Protein AF-A0A2V1JV78-F1 (afdb_monomer)

Sequence (68 aa):
MDMVDAYYVVKVFTKGSKFGIGNGRIHKLCIKIDGKITARYDRGWDIMPAEDDMATQNLITFLMLTYS

Solvent-accessible surface area (backbone atoms only — not comparable to full-atom values): 3946 Å² total; per-residue (Å²): 133,82,89,74,56,75,49,75,51,73,43,70,52,97,58,54,36,93,47,14,62,93,44,29,18,45,37,30,42,39,35,23,52,73,84,40,80,50,29,28,33,71,63,49,71,79,37,67,61,55,93,85,41,57,70,61,51,51,50,51,51,52,50,51,67,73,48,104

Secondary structure (DSSP, 8-state):
-----EEEEEEE-SS--TTSGGGSSEEEEEEEETTEEEEEEESSEEEPPPTT-HHHHHHHHHHHHHT-

Radius of gyration: 11.69 Å; Cα contacts (8 Å, |Δi|>4): 121; chains: 1; bounding box: 34×21×26 Å

Foldseek 3Di:
DDDKDKDKDWDFDPAFDLQADVSFGTNWMWMDTNNHTQWTGHSHTPHDHDPPPVVVVVVVVVVRVVRD

InterPro domains:
  IPR056095 Domain of unknown function DUF7678 [PF24726] (5-61)

Mean predicted aligned error: 2.59 Å

pLDDT: mean 95.7, std 5.67, range [62.31, 98.75]

Organism: Eubacterium ramulus (NCBI:txid39490)

Nearest PDB structures (foldseek):
  6oor-assembly1_A  TM=3.707E-01  e=2.024E+00  Mus musculus
  5fkp-assembly1_A  TM=4.309E-01  e=3.787E+00  Mus musculus
  3tvm-assembly2_E  TM=3.797E-01  e=6.252E+00  Mus musculus

Structure (mmCIF, N/CA/C/O backbone):
data_AF-A0A2V1JV78-F1
#
_entry.id   AF-A0A2V1JV78-F1
#
loop_
_atom_site.group_PDB
_atom_site.id
_atom_site.type_symbol
_atom_site.label_atom_id
_atom_site.label_alt_id
_atom_site.label_comp_id
_atom_site.label_asym_id
_atom_site.label_entity_id
_atom_site.label_seq_id
_atom_site.pdbx_PDB_ins_code
_atom_site.Cartn_x
_atom_site.Cartn_y
_atom_site.Cartn_z
_atom_site.occupancy
_atom_site.B_iso_or_equiv
_atom_site.auth_seq_id
_atom_site.auth_comp_id
_atom_site.auth_asym_id
_atom_site.auth_atom_id
_atom_site.pdbx_PDB_model_num
ATOM 1 N N . MET A 1 1 ? 23.421 -1.110 -2.418 1.00 62.31 1 MET A N 1
ATOM 2 C CA . MET A 1 1 ? 21.977 -0.848 -2.306 1.00 62.31 1 MET A CA 1
ATOM 3 C C . MET A 1 1 ? 21.723 0.325 -3.206 1.00 62.31 1 MET A C 1
ATOM 5 O O . MET A 1 1 ? 22.181 1.417 -2.890 1.00 62.31 1 MET A O 1
ATOM 9 N N . ASP A 1 2 ? 21.148 0.057 -4.366 1.00 76.50 2 ASP A N 1
ATOM 10 C CA . ASP A 1 2 ? 20.870 1.110 -5.331 1.00 76.50 2 ASP A CA 1
ATOM 11 C C . ASP A 1 2 ? 19.763 2.003 -4.764 1.00 76.50 2 ASP A C 1
ATOM 13 O O . ASP A 1 2 ? 18.845 1.520 -4.094 1.00 76.50 2 ASP A O 1
ATOM 17 N N . MET A 1 3 ? 19.903 3.316 -4.943 1.00 85.56 3 MET A N 1
ATOM 18 C CA . MET A 1 3 ? 18.818 4.238 -4.625 1.00 85.56 3 MET A CA 1
ATOM 19 C C . MET A 1 3 ? 17.678 3.994 -5.610 1.00 85.56 3 MET A C 1
ATOM 21 O O . MET A 1 3 ? 17.914 3.933 -6.814 1.00 85.56 3 MET A O 1
ATOM 25 N N . VAL A 1 4 ? 16.466 3.867 -5.078 1.00 90.75 4 VAL A N 1
ATOM 26 C CA . VAL A 1 4 ? 15.232 3.726 -5.857 1.00 90.75 4 VAL A CA 1
ATOM 27 C C . VAL A 1 4 ? 14.381 4.975 -5.692 1.00 90.75 4 VAL A C 1
ATOM 29 O O . VAL A 1 4 ? 14.334 5.561 -4.604 1.00 90.75 4 VAL A O 1
ATOM 32 N N . ASP A 1 5 ? 13.671 5.356 -6.749 1.00 95.62 5 ASP A N 1
ATOM 33 C CA . ASP A 1 5 ? 12.752 6.487 -6.693 1.00 95.62 5 ASP A CA 1
ATOM 34 C C . ASP A 1 5 ? 11.403 6.021 -6.144 1.00 95.62 5 ASP A C 1
ATOM 36 O O . ASP A 1 5 ? 10.682 5.236 -6.768 1.00 95.62 5 ASP A O 1
ATOM 40 N N . ALA A 1 6 ? 11.042 6.523 -4.963 1.00 96.94 6 ALA A N 1
ATOM 41 C CA . ALA A 1 6 ? 9.811 6.156 -4.278 1.00 96.94 6 ALA A CA 1
ATOM 42 C C . ALA A 1 6 ? 8.819 7.324 -4.226 1.00 96.94 6 ALA A C 1
ATOM 44 O O . ALA A 1 6 ? 9.113 8.400 -3.706 1.00 96.94 6 ALA A O 1
ATOM 45 N N . TYR A 1 7 ? 7.595 7.076 -4.687 1.00 98.06 7 TYR A N 1
ATOM 46 C CA . TYR A 1 7 ? 6.465 7.990 -4.537 1.00 98.06 7 TYR A CA 1
ATOM 47 C C . TYR A 1 7 ? 5.331 7.285 -3.812 1.00 98.06 7 TYR A C 1
ATOM 49 O O . TYR A 1 7 ? 4.964 6.163 -4.161 1.00 98.06 7 TYR A O 1
ATOM 57 N N . TYR A 1 8 ? 4.715 7.957 -2.844 1.00 98.19 8 TYR A N 1
ATOM 58 C CA . TYR A 1 8 ? 3.539 7.425 -2.171 1.00 98.19 8 TYR A CA 1
ATOM 59 C C . TYR A 1 8 ? 2.464 8.484 -1.965 1.00 98.19 8 TYR A C 1
ATOM 61 O O . TYR A 1 8 ? 2.735 9.677 -1.845 1.00 98.19 8 TYR A O 1
ATOM 69 N N . VAL A 1 9 ? 1.222 8.016 -1.899 1.00 98.44 9 VAL A N 1
ATOM 7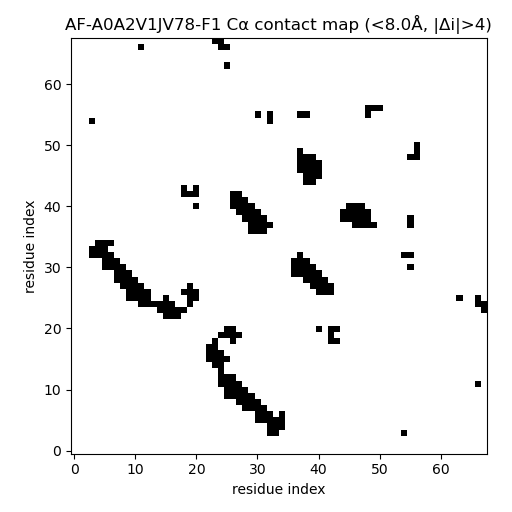0 C CA . VAL A 1 9 ? 0.075 8.796 -1.438 1.00 98.44 9 VAL A CA 1
ATOM 71 C C . VAL A 1 9 ? -0.674 7.960 -0.416 1.00 98.44 9 VAL A C 1
ATOM 73 O O . VAL A 1 9 ? -0.984 6.792 -0.663 1.00 98.44 9 VAL A O 1
ATOM 76 N N . VAL A 1 10 ? -0.991 8.573 0.721 1.00 98.06 10 VAL A N 1
ATOM 77 C CA . VAL A 1 10 ? -1.771 7.957 1.796 1.00 98.06 10 VAL A CA 1
ATOM 78 C C . VAL A 1 10 ? -2.967 8.823 2.155 1.00 98.06 10 VAL A C 1
ATOM 80 O O . VAL A 1 10 ? -2.876 10.048 2.210 1.00 98.06 10 VAL A O 1
ATOM 83 N N . LYS A 1 11 ? -4.101 8.178 2.438 1.00 97.94 11 LYS A N 1
ATOM 84 C CA . LYS A 1 11 ? -5.240 8.817 3.099 1.00 97.94 11 LYS A CA 1
ATOM 85 C C . LYS A 1 11 ? -5.354 8.269 4.512 1.00 97.94 11 LYS A C 1
ATOM 87 O O . LYS A 1 11 ? -5.745 7.115 4.701 1.00 97.94 11 LYS A O 1
ATOM 92 N N . VAL A 1 12 ? -5.032 9.117 5.481 1.00 97.75 12 VAL A N 1
ATOM 93 C CA . VAL A 1 12 ? -4.994 8.775 6.904 1.00 97.75 12 VAL A CA 1
ATOM 94 C C . VAL A 1 12 ? -6.181 9.412 7.617 1.00 97.75 12 VAL A C 1
ATOM 96 O O . VAL A 1 12 ? -6.533 10.559 7.347 1.00 97.75 12 VAL A O 1
ATOM 99 N N . PHE A 1 13 ? -6.805 8.666 8.523 1.00 96.12 13 PHE A N 1
ATOM 100 C CA . PHE A 1 13 ? -7.887 9.148 9.376 1.00 96.12 13 PHE A CA 1
ATOM 101 C C . PHE A 1 13 ? -7.405 9.360 10.817 1.00 96.12 13 PHE A C 1
ATOM 103 O O . PHE A 1 13 ? -6.336 8.906 11.231 1.00 96.12 13 PHE A O 1
ATOM 110 N N . THR A 1 14 ? -8.192 10.086 11.610 1.00 96.12 14 THR A N 1
ATO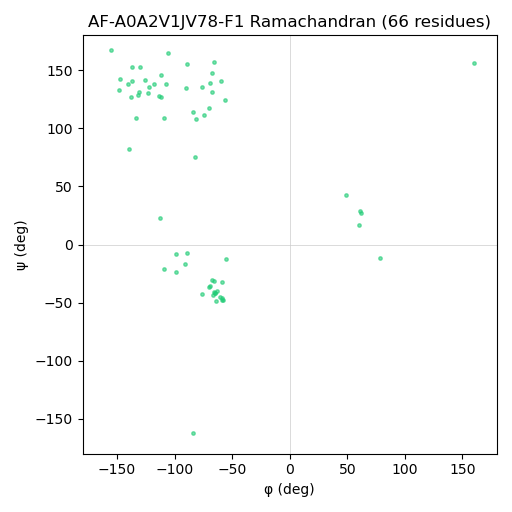M 111 C CA . THR A 1 14 ? -7.860 10.376 13.014 1.00 96.12 14 THR A CA 1
ATOM 112 C C . THR A 1 14 ? -7.885 9.131 13.897 1.00 96.12 14 THR A C 1
ATOM 114 O O . THR A 1 14 ? -7.124 9.060 14.854 1.00 96.12 14 THR A O 1
ATOM 117 N N . LYS A 1 15 ? -8.730 8.147 13.574 1.00 96.06 15 LYS A N 1
ATOM 118 C CA . LYS A 1 15 ? -8.865 6.879 14.300 1.00 96.06 15 LYS A CA 1
ATOM 119 C C . LYS A 1 15 ? -8.811 5.703 13.337 1.00 96.06 15 LYS A C 1
ATOM 121 O O . LYS A 1 15 ? -9.185 5.845 12.172 1.00 96.06 15 LYS A O 1
ATOM 126 N N . GLY A 1 16 ? -8.364 4.558 13.848 1.00 96.69 16 GLY A N 1
ATOM 127 C CA . GLY A 1 16 ? -8.414 3.304 13.112 1.00 96.69 16 GLY A CA 1
ATOM 128 C C . GLY A 1 16 ? -9.846 2.838 12.863 1.00 96.69 16 GLY A C 1
ATOM 129 O O . GLY A 1 16 ? -10.781 3.240 13.562 1.00 96.69 16 GLY A O 1
ATOM 130 N N . SER A 1 17 ? -10.034 2.011 11.841 1.00 95.62 17 SER A N 1
ATOM 131 C CA . SER A 1 17 ? -11.338 1.429 11.525 1.00 95.62 17 SER A CA 1
ATOM 132 C C . SER A 1 17 ? -11.193 0.127 10.751 1.00 95.62 17 SER A C 1
ATOM 134 O O . SER A 1 17 ? -10.145 -0.128 10.170 1.00 95.62 17 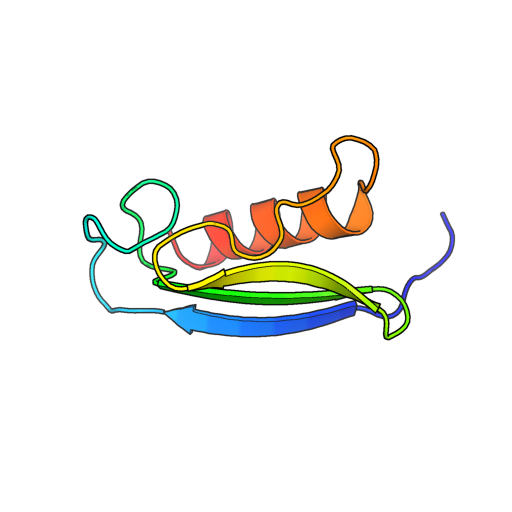SER A O 1
ATOM 136 N N . LYS A 1 18 ? -12.287 -0.636 10.623 1.00 96.12 18 LYS A N 1
ATOM 137 C CA . LYS A 1 18 ? -12.357 -1.859 9.795 1.00 96.12 18 LYS A CA 1
ATOM 138 C C . LYS A 1 18 ? -11.964 -1.680 8.319 1.00 96.12 18 LYS A C 1
ATOM 140 O O . LYS A 1 18 ? -11.847 -2.655 7.591 1.00 96.12 18 LYS A O 1
ATOM 145 N N . PHE A 1 19 ? -11.858 -0.434 7.863 1.00 95.25 19 PHE A N 1
ATOM 146 C CA . PHE A 1 19 ? -11.482 -0.069 6.501 1.00 95.25 19 PHE A CA 1
ATOM 147 C C . PHE A 1 19 ? -10.010 0.309 6.357 1.00 95.25 19 PHE A C 1
ATOM 149 O O . PHE A 1 19 ? -9.565 0.558 5.239 1.00 95.25 19 PHE A O 1
ATOM 156 N N . GLY A 1 20 ? -9.284 0.431 7.466 1.00 96.56 20 GLY A N 1
ATOM 157 C CA . GLY A 1 20 ? -7.857 0.687 7.443 1.00 96.56 20 GLY A CA 1
ATOM 158 C C . GLY A 1 20 ? -7.048 -0.601 7.401 1.00 96.56 20 GLY A C 1
ATOM 159 O O . GLY A 1 20 ? -7.491 -1.651 7.873 1.00 96.56 20 GLY A O 1
ATOM 160 N N . ILE A 1 21 ? -5.829 -0.504 6.872 1.00 96.31 21 ILE A N 1
ATOM 161 C CA . ILE A 1 21 ? -4.869 -1.613 6.883 1.00 96.31 21 ILE A CA 1
ATOM 162 C C . ILE A 1 21 ? -4.654 -2.056 8.336 1.00 96.31 21 ILE A C 1
ATOM 164 O O . ILE A 1 21 ? -4.345 -1.231 9.196 1.00 96.31 21 ILE A O 1
ATOM 168 N N . GLY A 1 22 ? -4.867 -3.343 8.624 1.00 94.50 22 GLY A N 1
ATOM 169 C CA . GLY A 1 22 ? -4.745 -3.890 9.982 1.00 94.50 22 GLY A CA 1
ATOM 170 C C . GLY A 1 22 ? -5.714 -3.273 10.999 1.00 94.50 22 GLY A C 1
ATOM 171 O O . GLY A 1 22 ? -5.379 -3.174 12.173 1.00 94.50 22 GLY A O 1
ATOM 172 N N . ASN A 1 23 ? -6.886 -2.805 10.557 1.00 95.88 23 ASN A N 1
ATOM 173 C CA . ASN A 1 23 ? -7.816 -1.982 11.341 1.00 95.88 23 ASN A CA 1
ATOM 174 C C . ASN A 1 23 ? -7.229 -0.635 11.825 1.00 95.88 23 ASN A C 1
ATOM 176 O O . ASN A 1 23 ? -7.777 0.006 12.725 1.00 95.88 23 ASN A O 1
ATOM 180 N N . GLY A 1 24 ? -6.116 -0.202 11.227 1.00 96.12 24 GLY A N 1
ATOM 181 C CA . GLY A 1 24 ? -5.402 1.030 11.542 1.00 96.12 24 GLY A CA 1
ATOM 182 C C . GLY A 1 24 ? -5.966 2.260 10.831 1.00 96.12 24 GLY A C 1
ATOM 183 O O . GLY A 1 24 ? -7.100 2.276 10.352 1.00 96.12 24 GLY A O 1
ATOM 184 N N . ARG A 1 25 ? -5.169 3.332 10.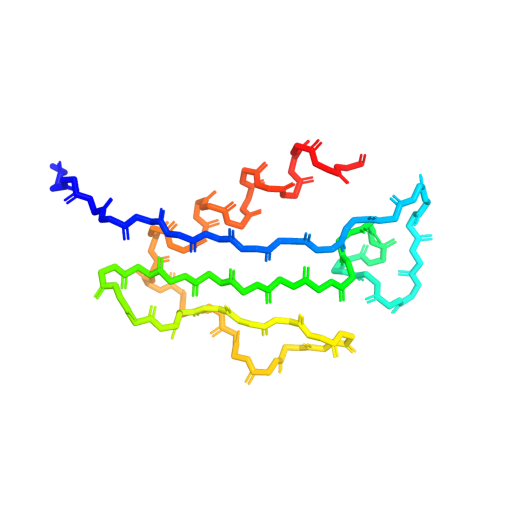779 1.00 97.69 25 ARG A N 1
ATOM 185 C CA . ARG A 1 25 ? -5.607 4.669 10.332 1.00 97.69 25 ARG A CA 1
ATOM 186 C C . ARG A 1 25 ? -5.418 4.933 8.838 1.00 97.69 25 ARG A C 1
ATOM 188 O O . ARG A 1 25 ? -6.018 5.869 8.308 1.00 97.69 25 ARG A O 1
ATOM 195 N N . ILE A 1 26 ? -4.602 4.137 8.147 1.00 97.81 26 ILE A N 1
ATOM 196 C CA . ILE A 1 26 ? -4.370 4.260 6.700 1.00 97.81 26 ILE A CA 1
ATOM 197 C C . ILE A 1 26 ? -5.511 3.566 5.956 1.00 97.81 26 ILE A C 1
ATOM 199 O O . ILE A 1 26 ? -5.594 2.342 5.945 1.00 97.81 26 ILE A O 1
ATOM 203 N N . HIS A 1 27 ? -6.396 4.345 5.335 1.00 96.75 27 HIS A N 1
ATOM 204 C CA . HIS A 1 27 ? -7.571 3.827 4.618 1.00 96.75 27 HIS A CA 1
ATOM 205 C C . HIS A 1 27 ? -7.357 3.726 3.108 1.00 96.75 27 HIS A C 1
ATOM 207 O O . HIS A 1 27 ? -8.062 2.975 2.436 1.00 96.75 27 HIS A O 1
ATOM 213 N N . LYS A 1 28 ? -6.422 4.512 2.562 1.00 98.25 28 LYS A N 1
ATOM 214 C CA . LYS A 1 28 ? -5.972 4.385 1.175 1.00 98.25 28 LYS A CA 1
ATOM 215 C C . LYS A 1 28 ? -4.462 4.512 1.100 1.00 98.25 28 LYS A C 1
ATOM 217 O O . LYS A 1 28 ? -3.896 5.361 1.788 1.00 98.25 28 LYS A O 1
ATOM 222 N N . LEU A 1 29 ? -3.850 3.708 0.243 1.00 98.38 29 LEU A N 1
ATOM 223 C CA . LEU A 1 29 ? -2.417 3.700 -0.022 1.00 98.38 29 LEU A CA 1
ATOM 224 C C . LEU A 1 29 ? -2.193 3.493 -1.519 1.00 98.38 29 LEU A C 1
ATOM 226 O O . LEU A 1 29 ? -2.840 2.651 -2.134 1.00 98.38 29 LEU A O 1
ATOM 230 N N . CYS A 1 30 ? -1.256 4.229 -2.101 1.00 98.69 30 CYS A N 1
ATOM 231 C CA . CYS A 1 30 ? -0.664 3.901 -3.391 1.00 98.69 30 CYS A CA 1
ATOM 232 C C . CYS A 1 30 ? 0.835 4.152 -3.288 1.00 98.69 30 CYS A C 1
ATOM 234 O O . CYS A 1 30 ? 1.233 5.254 -2.915 1.00 98.69 30 CYS A O 1
ATOM 236 N N . ILE A 1 31 ? 1.639 3.155 -3.641 1.00 98.62 31 ILE A N 1
ATOM 237 C CA . ILE A 1 31 ? 3.098 3.242 -3.697 1.00 98.62 31 ILE A CA 1
A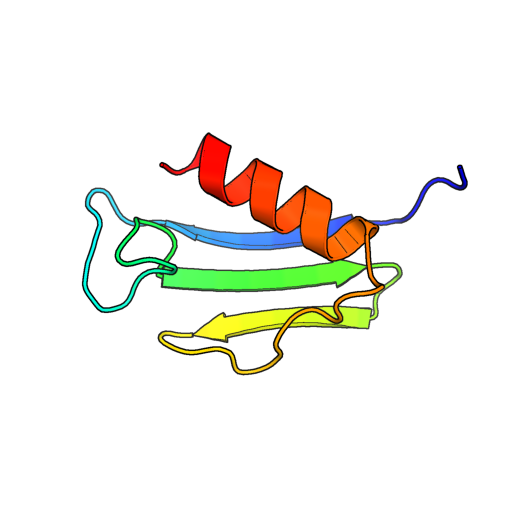TOM 238 C C . ILE A 1 31 ? 3.536 3.009 -5.134 1.00 98.62 31 ILE A C 1
ATOM 240 O O . ILE A 1 31 ? 2.993 2.140 -5.823 1.00 98.62 31 ILE A O 1
ATOM 244 N N . LYS A 1 32 ? 4.507 3.805 -5.577 1.00 98.56 32 LYS A N 1
ATOM 245 C CA . LYS A 1 32 ? 5.246 3.590 -6.809 1.00 98.56 32 LYS A CA 1
ATOM 246 C C . LYS A 1 32 ? 6.737 3.515 -6.517 1.00 98.56 32 LYS A C 1
ATOM 248 O O . LYS A 1 32 ? 7.254 4.427 -5.875 1.00 98.56 32 LYS A O 1
ATOM 253 N N . ILE A 1 33 ? 7.387 2.481 -7.037 1.00 97.75 33 ILE A N 1
ATOM 254 C CA . ILE A 1 33 ? 8.844 2.332 -7.069 1.00 97.75 33 ILE A CA 1
ATOM 255 C C . ILE A 1 33 ? 9.268 2.386 -8.533 1.00 97.75 33 ILE A C 1
ATOM 257 O O . ILE A 1 33 ? 8.660 1.713 -9.370 1.00 97.75 33 ILE A O 1
ATOM 261 N N . ASP A 1 34 ? 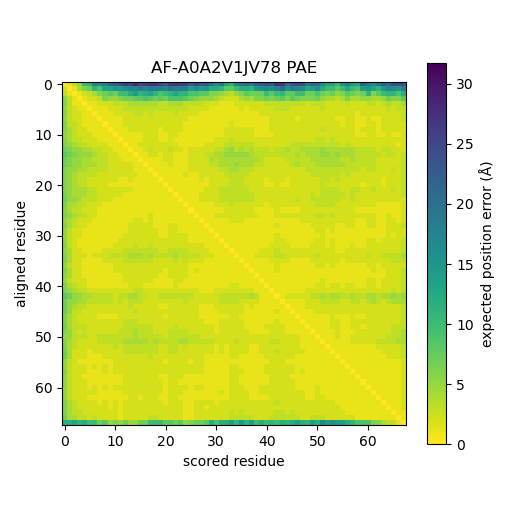10.225 3.254 -8.854 1.00 96.25 34 ASP A N 1
ATOM 262 C CA . ASP A 1 34 ? 10.728 3.487 -10.215 1.00 96.25 34 ASP A CA 1
ATOM 263 C C . ASP A 1 34 ? 9.588 3.704 -11.232 1.00 96.25 34 ASP A C 1
ATOM 265 O O . ASP A 1 34 ? 9.535 3.149 -12.330 1.00 96.25 34 ASP A O 1
ATOM 269 N N . GLY A 1 35 ? 8.587 4.487 -10.813 1.00 96.69 35 GLY A N 1
ATOM 270 C CA . GLY A 1 35 ? 7.403 4.831 -11.606 1.00 96.69 35 GLY A CA 1
ATOM 271 C C . GLY A 1 35 ? 6.316 3.749 -11.696 1.00 96.69 35 GLY A C 1
ATOM 272 O O . GLY A 1 35 ? 5.186 4.065 -12.089 1.00 96.69 35 GLY A O 1
ATOM 273 N N . LYS A 1 36 ? 6.584 2.505 -11.279 1.00 97.62 36 LYS A N 1
ATOM 274 C CA . LYS A 1 36 ? 5.627 1.387 -11.313 1.00 97.62 36 LYS A CA 1
ATOM 275 C C . LYS A 1 36 ? 4.830 1.301 -10.017 1.00 97.62 36 LYS A C 1
ATOM 277 O O . LYS A 1 36 ? 5.405 1.358 -8.941 1.00 97.62 36 LYS A O 1
ATOM 282 N N . ILE A 1 37 ? 3.508 1.114 -10.103 1.00 98.56 37 ILE A N 1
ATOM 283 C CA . ILE A 1 37 ? 2.683 0.853 -8.912 1.00 98.56 37 ILE A CA 1
ATOM 284 C C . ILE A 1 37 ? 3.007 -0.545 -8.385 1.00 98.56 37 ILE A C 1
ATOM 286 O O . ILE A 1 37 ? 2.760 -1.533 -9.075 1.00 98.56 37 ILE A O 1
ATOM 290 N N . THR A 1 38 ? 3.527 -0.609 -7.165 1.00 98.62 38 THR A N 1
ATOM 291 C CA . THR A 1 38 ? 3.934 -1.855 -6.497 1.00 98.6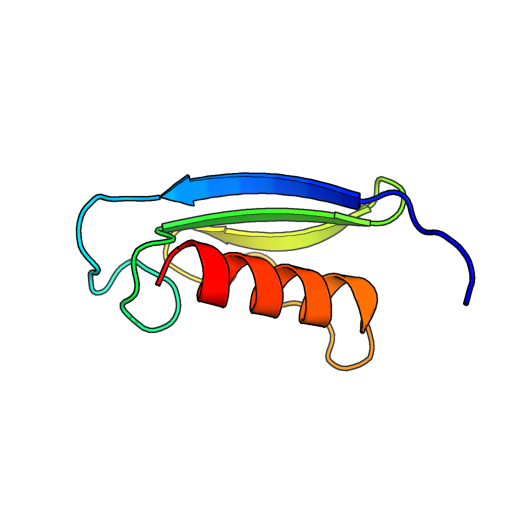2 38 THR A CA 1
ATOM 292 C C . THR A 1 38 ? 3.013 -2.232 -5.341 1.00 98.62 38 THR A C 1
ATOM 294 O O . THR A 1 38 ? 2.920 -3.402 -4.989 1.00 98.62 38 THR A O 1
ATOM 297 N N . ALA A 1 39 ? 2.271 -1.269 -4.787 1.00 98.69 39 ALA A N 1
ATOM 298 C CA . ALA A 1 39 ? 1.210 -1.534 -3.823 1.00 98.69 39 ALA A CA 1
ATOM 299 C C . ALA A 1 39 ? 0.067 -0.527 -3.952 1.00 98.69 39 ALA A C 1
ATOM 301 O O . ALA A 1 39 ? 0.281 0.674 -4.163 1.00 98.69 39 ALA A O 1
ATOM 302 N N . ARG A 1 40 ? -1.164 -1.009 -3.780 1.00 98.75 40 ARG A N 1
ATOM 303 C CA . ARG A 1 40 ? -2.366 -0.180 -3.724 1.00 98.75 40 ARG A CA 1
ATOM 304 C C . ARG A 1 40 ? -3.411 -0.792 -2.801 1.00 98.75 40 ARG A C 1
ATOM 306 O O . ARG A 1 40 ? -3.727 -1.973 -2.907 1.00 98.75 40 ARG A O 1
ATOM 313 N N . TYR A 1 41 ? -3.969 0.044 -1.935 1.00 98.44 41 TYR A N 1
ATOM 314 C CA . TYR A 1 41 ? -5.025 -0.318 -1.002 1.00 98.44 41 TYR A CA 1
ATOM 315 C C . TYR A 1 41 ? -6.158 0.713 -1.056 1.00 98.44 41 TYR A C 1
ATOM 317 O O . TYR A 1 41 ? -5.908 1.910 -0.882 1.00 98.44 41 TYR A O 1
ATOM 325 N N . ASP A 1 42 ? -7.397 0.257 -1.230 1.00 97.31 42 ASP A N 1
ATOM 326 C CA . ASP A 1 42 ? -8.628 1.041 -1.066 1.00 97.31 42 ASP A CA 1
ATOM 327 C C . ASP A 1 42 ? -9.683 0.169 -0.373 1.00 97.31 42 ASP A C 1
ATOM 329 O O . ASP A 1 42 ? -10.551 -0.422 -1.011 1.00 97.31 42 ASP A O 1
ATOM 333 N N . ARG A 1 43 ? -9.599 0.091 0.966 1.00 90.81 43 ARG A N 1
ATOM 334 C CA . ARG A 1 43 ? -10.463 -0.762 1.817 1.00 90.81 43 ARG A CA 1
ATOM 335 C C . ARG A 1 43 ? -10.314 -2.265 1.527 1.00 90.81 43 ARG A C 1
ATOM 337 O O . ARG A 1 43 ? -11.237 -3.045 1.740 1.00 90.81 43 ARG A O 1
ATOM 344 N N . GLY A 1 44 ? -9.139 -2.642 1.042 1.00 94.69 44 GLY A N 1
ATOM 345 C CA . GLY A 1 44 ? -8.756 -3.956 0.543 1.00 94.69 44 GLY A CA 1
ATOM 346 C C . GLY A 1 44 ? -7.526 -3.786 -0.349 1.00 94.69 44 GLY A C 1
ATOM 347 O O . GLY A 1 44 ? -7.279 -2.684 -0.842 1.00 94.69 44 GLY A O 1
ATOM 348 N N . TRP A 1 45 ? -6.724 -4.837 -0.516 1.00 97.25 45 TRP A N 1
ATOM 349 C CA . TRP A 1 45 ? -5.578 -4.788 -1.425 1.00 97.25 45 TRP A CA 1
ATOM 350 C C . TRP A 1 45 ? -6.067 -4.860 -2.871 1.00 97.25 45 TRP A C 1
ATOM 352 O O . TRP A 1 45 ? -6.548 -5.903 -3.303 1.00 97.25 45 TRP A O 1
ATOM 362 N N . ASP A 1 46 ? -5.916 -3.761 -3.610 1.00 98.12 46 ASP A N 1
ATOM 363 C CA . ASP A 1 46 ? -6.076 -3.762 -5.069 1.00 98.12 46 ASP A CA 1
ATOM 364 C C . ASP A 1 46 ? -4.832 -4.380 -5.719 1.00 98.12 46 ASP A C 1
ATOM 366 O O . AS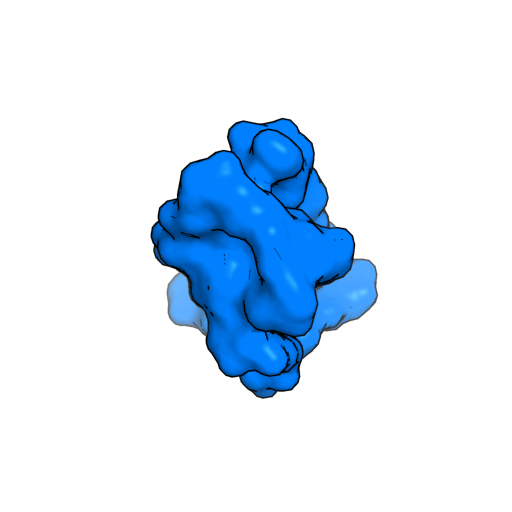P A 1 46 ? -4.916 -5.162 -6.662 1.00 98.12 46 ASP A O 1
ATOM 370 N N . ILE A 1 47 ? -3.661 -4.003 -5.195 1.00 98.50 47 ILE A N 1
ATOM 371 C CA . ILE A 1 47 ? -2.356 -4.555 -5.549 1.00 98.50 47 ILE A CA 1
ATOM 372 C C . ILE A 1 47 ? -1.636 -4.817 -4.233 1.00 98.50 47 ILE A C 1
ATOM 374 O O . ILE A 1 47 ? -1.256 -3.878 -3.528 1.00 98.50 47 ILE A O 1
ATOM 378 N N . MET A 1 48 ? -1.481 -6.093 -3.897 1.00 97.50 48 MET A N 1
ATOM 379 C CA . MET A 1 48 ? -0.700 -6.518 -2.743 1.00 97.50 48 MET A CA 1
ATOM 380 C C . MET A 1 48 ? 0.796 -6.399 -3.081 1.00 97.50 48 MET A C 1
ATOM 382 O O . MET A 1 48 ? 1.179 -6.782 -4.189 1.00 97.50 48 MET A O 1
ATOM 386 N N . PRO A 1 49 ? 1.636 -5.855 -2.180 1.00 97.50 49 PRO A N 1
ATOM 387 C CA . PRO A 1 49 ? 3.080 -5.821 -2.397 1.00 97.50 49 PRO A CA 1
ATOM 388 C C . PRO A 1 49 ? 3.631 -7.242 -2.554 1.00 97.50 49 PRO A C 1
ATOM 390 O O . PRO A 1 49 ? 3.208 -8.151 -1.836 1.00 97.50 49 PRO A O 1
ATOM 393 N N . ALA A 1 50 ? 4.582 -7.428 -3.468 1.00 97.62 50 ALA A N 1
ATOM 394 C CA . ALA A 1 50 ? 5.280 -8.701 -3.610 1.00 97.62 50 ALA A CA 1
ATOM 395 C C . ALA A 1 50 ? 6.160 -8.976 -2.378 1.00 97.62 50 ALA A C 1
ATOM 397 O O . ALA A 1 50 ? 6.664 -8.044 -1.746 1.00 97.62 50 ALA A O 1
ATOM 398 N N . GLU A 1 51 ? 6.329 -10.246 -2.012 1.00 96.50 51 GLU A N 1
ATOM 399 C CA . GLU A 1 51 ? 7.122 -10.638 -0.836 1.00 96.50 51 GLU A CA 1
ATOM 400 C C . GLU A 1 51 ? 8.612 -10.308 -1.000 1.00 96.50 51 GLU A C 1
ATOM 402 O O . GLU A 1 51 ? 9.281 -9.976 -0.025 1.00 96.50 51 GLU A O 1
ATOM 407 N N . ASP A 1 52 ? 9.117 -10.346 -2.232 1.00 97.00 52 ASP A N 1
ATOM 408 C CA . ASP A 1 52 ? 10.502 -10.051 -2.597 1.00 97.00 52 ASP A CA 1
ATOM 409 C C . ASP A 1 52 ? 10.757 -8.565 -2.924 1.00 97.00 52 ASP A C 1
ATOM 411 O O . ASP A 1 52 ? 11.911 -8.146 -3.043 1.00 97.00 52 ASP A O 1
ATOM 415 N N . ASP A 1 53 ? 9.712 -7.731 -2.996 1.00 96.62 53 ASP A N 1
ATOM 416 C CA . ASP A 1 53 ? 9.836 -6.281 -3.187 1.00 96.62 53 ASP A CA 1
ATOM 417 C C . ASP A 1 53 ? 10.120 -5.567 -1.855 1.00 96.62 53 ASP A C 1
ATOM 419 O O . ASP A 1 53 ? 9.269 -4.906 -1.248 1.00 96.62 53 ASP A O 1
ATOM 423 N N . MET A 1 54 ? 11.366 -5.692 -1.399 1.00 96.00 54 MET A N 1
ATOM 424 C CA . MET A 1 54 ? 11.822 -5.119 -0.131 1.00 96.00 54 MET A CA 1
ATOM 425 C C . MET A 1 54 ? 11.653 -3.595 -0.056 1.00 96.00 54 MET A C 1
ATOM 427 O O . MET A 1 54 ? 11.405 -3.067 1.028 1.00 96.00 54 MET A O 1
ATOM 431 N N . ALA A 1 55 ? 11.766 -2.872 -1.176 1.00 96.56 55 ALA A N 1
ATOM 432 C CA . ALA A 1 55 ? 11.589 -1.419 -1.192 1.00 96.56 55 ALA A CA 1
ATOM 433 C C . ALA A 1 55 ? 10.151 -1.044 -0.813 1.00 96.56 55 ALA A C 1
ATOM 435 O O . ALA A 1 55 ? 9.926 -0.225 0.085 1.00 96.56 55 ALA A O 1
ATOM 436 N N . THR A 1 56 ? 9.175 -1.703 -1.438 1.00 97.81 56 THR A N 1
ATOM 437 C CA . THR A 1 56 ? 7.759 -1.494 -1.136 1.00 97.81 56 THR A CA 1
ATOM 438 C C . THR A 1 56 ? 7.404 -1.972 0.272 1.00 97.81 56 THR A C 1
ATOM 440 O O . THR A 1 56 ? 6.726 -1.245 1.001 1.00 97.81 56 THR A O 1
ATOM 443 N N . GLN A 1 57 ? 7.889 -3.144 0.698 1.00 97.75 57 GLN A N 1
ATOM 444 C CA . GLN A 1 57 ? 7.630 -3.693 2.039 1.00 97.75 57 GLN A CA 1
ATOM 445 C C . GLN A 1 57 ? 8.152 -2.770 3.153 1.00 97.75 57 GLN A C 1
ATOM 447 O O . GLN A 1 57 ? 7.439 -2.463 4.116 1.00 97.75 57 GLN A O 1
ATOM 452 N N . ASN A 1 58 ? 9.376 -2.259 2.998 1.00 96.94 58 ASN A N 1
ATOM 453 C CA . ASN A 1 58 ? 9.979 -1.334 3.955 1.00 96.94 58 ASN A CA 1
ATOM 454 C C . ASN A 1 58 ? 9.213 -0.007 4.017 1.00 96.94 58 ASN A C 1
ATOM 456 O O . ASN A 1 58 ? 8.959 0.500 5.112 1.00 96.94 58 ASN A O 1
ATOM 460 N N . LEU A 1 59 ? 8.789 0.538 2.870 1.00 97.50 59 LEU A N 1
ATOM 461 C CA . LEU A 1 59 ? 8.000 1.769 2.837 1.00 97.50 59 LEU A CA 1
ATOM 462 C C . LEU A 1 59 ? 6.620 1.580 3.481 1.00 97.50 59 LEU A C 1
ATOM 464 O O .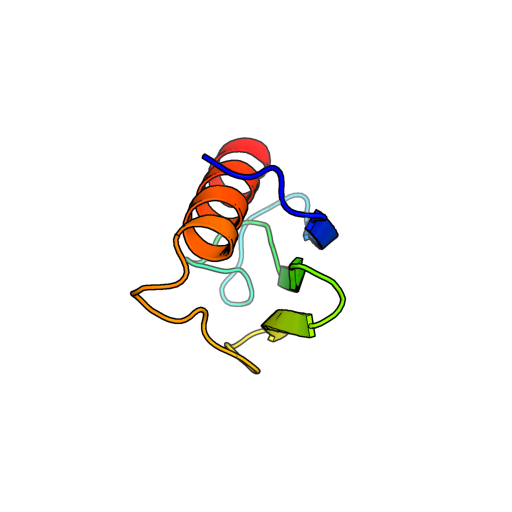 LEU A 1 59 ? 6.195 2.434 4.255 1.00 97.50 59 LEU A O 1
ATOM 468 N N . ILE A 1 60 ? 5.939 0.456 3.240 1.00 97.38 60 ILE A N 1
ATOM 469 C CA . ILE A 1 60 ? 4.681 0.132 3.933 1.00 97.38 60 ILE A CA 1
ATOM 470 C C . ILE A 1 60 ? 4.906 0.087 5.442 1.00 97.38 60 ILE A C 1
ATOM 472 O O . ILE A 1 60 ? 4.161 0.723 6.185 1.00 97.38 60 ILE A O 1
ATOM 476 N N . THR A 1 61 ? 5.948 -0.610 5.892 1.00 97.31 61 THR A N 1
ATOM 477 C CA . THR A 1 61 ? 6.288 -0.725 7.316 1.00 97.31 61 THR A CA 1
ATOM 478 C C . THR A 1 61 ? 6.526 0.651 7.937 1.00 97.31 61 THR A C 1
ATOM 480 O O . THR A 1 61 ? 5.929 0.982 8.961 1.00 97.31 61 THR A O 1
ATOM 483 N N . PHE A 1 62 ? 7.326 1.494 7.281 1.00 97.56 62 PHE A N 1
ATOM 484 C CA . PHE A 1 62 ? 7.577 2.867 7.713 1.00 97.56 62 PHE A CA 1
ATOM 485 C C . PHE A 1 62 ? 6.288 3.698 7.808 1.00 97.56 62 PHE A C 1
ATOM 487 O O . PHE A 1 62 ? 6.064 4.378 8.811 1.00 97.56 62 PHE A O 1
ATOM 494 N N . LEU A 1 63 ? 5.412 3.631 6.800 1.00 97.75 63 LEU A N 1
ATOM 495 C CA . LEU A 1 63 ? 4.146 4.370 6.795 1.00 97.75 63 LEU A CA 1
ATOM 496 C C . LEU A 1 63 ? 3.211 3.888 7.908 1.00 97.75 63 LEU A C 1
ATOM 498 O O . LEU A 1 63 ? 2.601 4.706 8.592 1.00 97.75 63 LEU A O 1
ATOM 502 N N . MET A 1 64 ? 3.123 2.576 8.126 1.00 96.06 64 MET A N 1
ATOM 503 C CA . MET A 1 64 ? 2.310 1.989 9.193 1.00 96.06 64 MET A CA 1
ATOM 504 C C . MET A 1 64 ? 2.795 2.415 10.584 1.00 96.06 64 MET A C 1
ATOM 506 O O . MET A 1 64 ? 1.966 2.732 11.429 1.00 96.06 64 MET A O 1
ATOM 510 N N . LEU A 1 65 ? 4.112 2.488 10.809 1.00 96.69 65 LEU A N 1
ATOM 511 C CA . LEU A 1 65 ? 4.696 3.002 12.057 1.00 96.69 65 LEU A CA 1
ATOM 512 C C . LEU A 1 65 ? 4.495 4.515 12.218 1.00 96.69 65 LEU A C 1
ATOM 514 O O . LEU A 1 65 ? 4.285 5.003 13.322 1.00 96.69 65 LEU A O 1
ATOM 518 N N . THR A 1 66 ? 4.541 5.266 11.118 1.00 97.38 66 THR A N 1
ATOM 519 C CA . THR A 1 66 ? 4.349 6.725 11.133 1.00 97.38 66 THR A CA 1
ATOM 520 C C . THR A 1 66 ? 2.899 7.106 11.440 1.00 97.38 66 THR A C 1
ATOM 522 O O . THR A 1 66 ? 2.639 8.104 12.113 1.00 97.38 66 THR A O 1
ATOM 525 N N . TYR A 1 67 ? 1.943 6.320 10.940 1.00 95.00 67 TYR A N 1
ATOM 526 C CA . TYR A 1 67 ? 0.509 6.591 11.043 1.00 95.00 67 TYR A CA 1
ATOM 527 C C . TYR A 1 67 ? -0.240 5.597 11.935 1.00 95.00 67 TYR A C 1
ATOM 529 O O . TYR A 1 67 ? -1.456 5.448 11.776 1.00 95.00 67 TYR A O 1
ATOM 537 N N . SER A 1 68 ? 0.461 4.930 12.856 1.00 77.19 68 SER A N 1
ATOM 538 C CA . SER A 1 68 ? -0.161 4.093 13.887 1.00 77.19 68 SER A CA 1
ATOM 539 C C . SER A 1 68 ? -1.134 4.877 14.772 1.00 77.19 68 SER A C 1
ATOM 541 O O . SER A 1 68 ? -0.963 6.113 14.940 1.00 77.19 68 SER A O 1
#